Protein AF-A0A183D6I6-F1 (afdb_monomer)

Solvent-accessible surface area (backbone atoms only — not comparable to full-atom values): 8613 Å² total; per-residue (Å²): 133,85,87,75,84,72,69,94,72,82,72,96,58,86,82,79,75,84,88,64,60,84,88,45,71,85,46,66,68,48,79,39,62,32,80,51,94,56,99,53,76,51,49,42,39,40,37,39,42,83,68,22,36,34,38,31,34,41,39,91,81,47,90,48,83,82,57,25,66,43,81,73,47,78,46,68,49,53,73,54,98,90,37,73,58,63,63,78,45,74,48,49,51,100,58,33,38,38,37,34,40,95,55,31,38,38,31,31,29,71,88,76,70,42,74,76,45,75,49,69,65,49,103,81,44,79,63,59,63,50,54,59,57,55,67,73,74,113

Organism: NCBI:txid637853

InterPro domains:
  IPR007810 Pep3/Vps18, beta-propeller domain [PF05131] (5-121)

Sequence (138 aa):
MPAFLQPLFTSKEPFRYHCMDEEQRNLPSAFVIYPKSSSEPPNSFCWVGASGYTLGRIDLTATDAYDIVIEDVHIPHKLVDGRHSYPLDTALTEYNVLFLYSDHIEAVSLLNQKRMFEDIIGTVSYFATKCILSGITD

Secondary structure (DSSP, 8-state):
-------S---SS----SS--GGGTTS--EEEE---SSSSPP-EEEEE-SSEEEEEEE-TT-SSGGGSEEEEEEEEPPEETTEE---SEEEE-SSEEEEE-SSEEEEEETTT--EEEEEE--TT-TTHHHHHHHTT--

pLDDT: mean 71.69, std 20.34, range [28.67, 92.38]

Mean predicted aligned error: 12.07 Å

Nearest PDB structures (foldseek):
  8f5o-assembly1_F  TM=6.720E-01  e=3.838E-02  Leishmania tarentolae
  7xfr-assembly1_C-2  TM=4.872E-01  e=5.297E-02  Homo sapiens
  5oql-assembly1_O  TM=4.209E-01  e=1.251E-01  Thermochaetoides thermophila DSM 1495
  8afw-assembly1_A  TM=4.500E-01  e=2.383E-01  Saccharomyces cerevisiae
  6rxy-assembly1_UU  TM=4.119E-01  e=8.196E-01  Thermochaetoides thermophila

Foldseek 3Di:
DDDDPPDPDDDPDDDDDDDDDPVFPPPDWDKEFAQDPDPDGTFWIWIQGDFFIWIFTADPVDPDPVPRTGTDDGDGFDQDPNDGFAFPDWYDDPFWIWGHTPFKIWIAGPVPRDTPDIDTPDPPPPPPVVVVVVVVVD

Radius of gyration: 16.19 Å; Cα contacts (8 Å, |Δi|>4): 192; chains: 1; bounding box: 45×35×45 Å

Structure (mmCIF, N/CA/C/O backbone):
data_AF-A0A183D6I6-F1
#
_entry.id   AF-A0A183D6I6-F1
#
loop_
_atom_site.group_PDB
_atom_site.id
_atom_site.type_symbol
_atom_site.label_atom_id
_atom_site.label_alt_id
_atom_site.label_comp_id
_atom_site.label_asym_id
_atom_site.label_entity_id
_atom_site.label_seq_id
_atom_site.pdbx_PDB_ins_code
_atom_site.Cartn_x
_atom_site.Cartn_y
_atom_site.Cartn_z
_atom_site.occupancy
_atom_site.B_iso_or_equiv
_atom_site.auth_seq_id
_atom_site.auth_comp_id
_atom_site.auth_asym_id
_atom_site.auth_atom_id
_atom_site.pdbx_PDB_model_num
ATOM 1 N N . MET A 1 1 ? -29.229 0.003 -1.063 1.00 30.77 1 MET A N 1
ATOM 2 C CA . MET A 1 1 ? -28.492 -0.874 -1.998 1.00 30.77 1 MET A CA 1
ATOM 3 C C . MET A 1 1 ? -27.040 -0.873 -1.551 1.00 30.77 1 MET A C 1
ATOM 5 O O . MET A 1 1 ? -26.498 0.223 -1.463 1.00 30.77 1 MET A O 1
ATOM 9 N N . PRO A 1 2 ? -26.444 -2.012 -1.165 1.00 28.67 2 PRO A N 1
ATOM 10 C CA . PRO A 1 2 ? -25.045 -2.043 -0.752 1.00 28.67 2 PRO A CA 1
ATOM 11 C C . PRO A 1 2 ? -24.154 -1.909 -1.990 1.00 28.67 2 PRO A C 1
ATOM 13 O O . PRO A 1 2 ? -24.379 -2.601 -2.983 1.00 28.67 2 PRO A O 1
ATOM 16 N N . ALA A 1 3 ? -23.179 -1.003 -1.943 1.00 30.45 3 ALA A N 1
ATOM 17 C CA . ALA A 1 3 ? -22.145 -0.905 -2.962 1.00 30.45 3 ALA A CA 1
ATOM 18 C C . ALA A 1 3 ? -21.100 -1.985 -2.669 1.00 30.45 3 ALA A C 1
ATOM 20 O O . ALA A 1 3 ? -20.347 -1.885 -1.705 1.00 30.45 3 ALA A O 1
ATOM 21 N N . PHE A 1 4 ? -21.116 -3.049 -3.465 1.00 34.81 4 PHE A N 1
ATOM 22 C CA . PHE A 1 4 ? -20.074 -4.065 -3.458 1.00 34.81 4 PHE A CA 1
ATOM 23 C C . PHE A 1 4 ? -19.000 -3.625 -4.450 1.00 34.81 4 PHE A C 1
ATOM 25 O O . PHE A 1 4 ? -19.279 -3.519 -5.644 1.00 34.81 4 PHE A O 1
ATOM 32 N N . LEU A 1 5 ? -17.788 -3.359 -3.966 1.00 38.75 5 LEU A N 1
ATOM 33 C CA . LEU A 1 5 ? -16.620 -3.255 -4.833 1.00 38.75 5 LEU A CA 1
ATOM 34 C C . LEU A 1 5 ? -16.354 -4.665 -5.369 1.00 38.75 5 LEU A C 1
ATOM 36 O O . LEU A 1 5 ? -15.954 -5.558 -4.622 1.00 38.75 5 LEU A O 1
ATOM 40 N N . GLN A 1 6 ? -16.692 -4.908 -6.638 1.00 38.94 6 GLN A N 1
ATOM 41 C CA . GLN A 1 6 ? -16.360 -6.174 -7.282 1.00 38.94 6 GLN A CA 1
ATOM 42 C C . GLN A 1 6 ? -14.833 -6.284 -7.373 1.00 38.94 6 GLN A C 1
ATOM 44 O O . GLN A 1 6 ? -14.202 -5.369 -7.905 1.00 38.94 6 GLN A O 1
ATOM 49 N N . PRO A 1 7 ? -14.232 -7.394 -6.913 1.00 38.41 7 PRO A N 1
ATOM 50 C CA . PRO A 1 7 ? -12.824 -7.655 -7.158 1.00 38.41 7 PRO A CA 1
ATOM 51 C C . PRO A 1 7 ? -12.579 -7.661 -8.670 1.00 38.41 7 PRO A C 1
ATOM 53 O O . PRO A 1 7 ? -13.216 -8.428 -9.397 1.00 38.41 7 PRO A O 1
ATOM 56 N N . LEU A 1 8 ? -11.652 -6.821 -9.140 1.00 46.22 8 LEU A N 1
ATOM 57 C CA . LEU A 1 8 ? -11.302 -6.687 -10.564 1.00 46.22 8 LEU A CA 1
ATOM 58 C C . LEU A 1 8 ? -10.796 -8.004 -11.187 1.00 46.22 8 LEU A C 1
ATOM 60 O O . LEU A 1 8 ? -10.811 -8.155 -12.406 1.00 4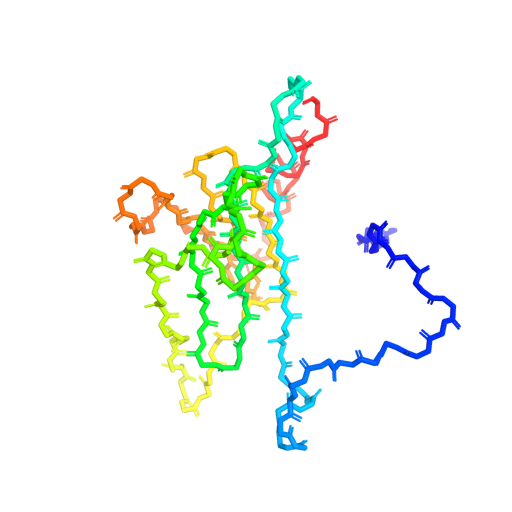6.22 8 L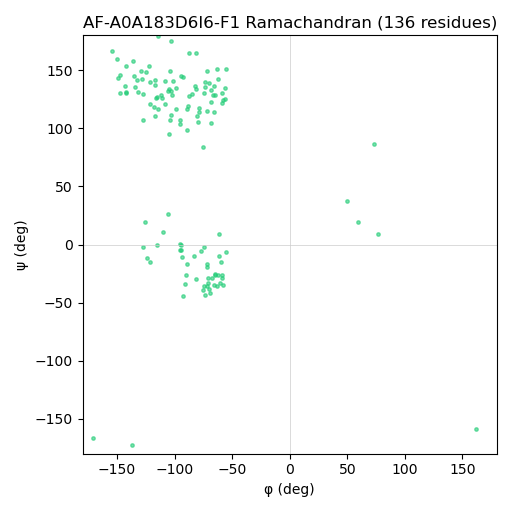EU A O 1
ATOM 64 N N . PHE A 1 9 ? -10.438 -8.995 -10.363 1.00 41.00 9 PHE A N 1
ATOM 65 C CA . PHE A 1 9 ? -10.114 -10.353 -10.789 1.00 41.00 9 PHE A CA 1
ATOM 66 C C . PHE A 1 9 ? -10.940 -11.369 -9.991 1.00 41.00 9 PHE A C 1
ATOM 68 O O . PHE A 1 9 ? -10.702 -11.607 -8.809 1.00 41.00 9 PHE A O 1
ATOM 75 N N . THR A 1 10 ? -11.929 -11.988 -10.641 1.00 37.41 10 THR A N 1
ATOM 76 C CA . THR A 1 10 ? -12.692 -13.108 -10.069 1.00 37.41 10 THR A CA 1
ATOM 77 C C . THR A 1 10 ? -12.081 -14.424 -10.554 1.00 37.41 10 THR A C 1
ATOM 79 O O . THR A 1 10 ? -12.286 -14.817 -11.702 1.00 37.41 10 THR A O 1
ATOM 82 N N . SER A 1 11 ? -11.330 -15.112 -9.690 1.00 39.75 11 SER A N 1
ATOM 83 C CA . SER A 1 11 ? -10.900 -16.494 -9.944 1.00 39.75 11 SER A CA 1
ATOM 84 C C . SER A 1 11 ? -12.027 -17.463 -9.588 1.00 39.75 11 SER A C 1
ATOM 86 O O . SER A 1 11 ? -12.638 -17.348 -8.527 1.00 39.75 11 SER A O 1
ATOM 88 N N . LYS A 1 12 ? -12.298 -18.435 -10.467 1.00 45.66 12 LYS A N 1
ATOM 89 C CA . LYS A 1 12 ? -13.201 -19.567 -10.183 1.00 45.66 12 LYS A CA 1
ATOM 90 C C . LYS A 1 12 ? -12.507 -20.700 -9.419 1.00 45.66 12 LYS A C 1
ATOM 92 O O . LYS A 1 12 ? -13.179 -21.619 -8.961 1.00 45.66 12 LYS A O 1
ATOM 97 N N . GLU A 1 13 ? -11.185 -2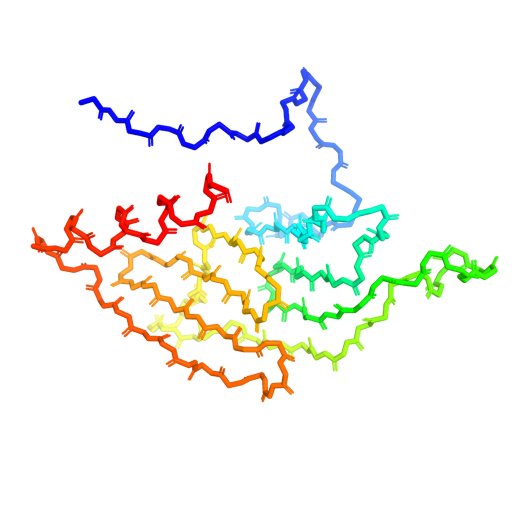0.637 -9.291 1.00 41.47 13 GLU A N 1
ATOM 98 C CA . GLU A 1 13 ? -10.370 -21.597 -8.550 1.00 41.47 13 GLU A CA 1
ATOM 99 C C . GLU A 1 13 ? -9.925 -21.003 -7.206 1.00 41.47 13 GLU A C 1
ATOM 101 O O . GLU A 1 13 ? -9.733 -19.782 -7.119 1.00 41.47 13 GLU A O 1
ATOM 106 N N . PRO A 1 14 ? -9.740 -21.831 -6.158 1.00 41.56 14 PRO A N 1
ATOM 107 C CA . PRO A 1 14 ? -9.190 -21.365 -4.892 1.00 41.56 14 PRO A CA 1
ATOM 108 C C . PRO A 1 14 ? -7.827 -20.717 -5.140 1.00 41.56 14 PRO A C 1
ATOM 110 O O . PRO A 1 14 ? -6.940 -21.337 -5.729 1.00 41.56 14 PRO A O 1
ATOM 113 N N . PHE A 1 15 ? -7.661 -19.472 -4.700 1.00 41.81 15 PHE A N 1
ATOM 114 C CA . PHE A 1 15 ? -6.400 -18.757 -4.850 1.00 41.81 15 PHE A CA 1
ATOM 115 C C . PHE A 1 15 ? -5.276 -19.538 -4.157 1.00 41.81 15 PHE A C 1
ATOM 117 O O . PHE A 1 15 ? -5.341 -19.832 -2.961 1.0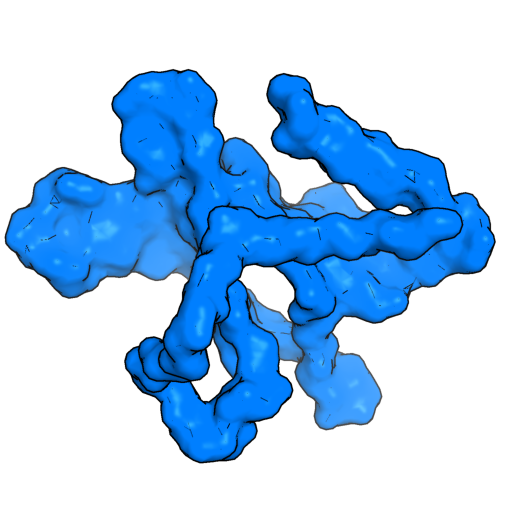0 41.81 15 PHE A O 1
ATOM 124 N N . ARG A 1 16 ? -4.238 -19.897 -4.917 1.00 32.25 16 ARG A N 1
ATOM 125 C CA . ARG A 1 16 ? -3.022 -20.501 -4.374 1.00 32.25 16 ARG A CA 1
ATOM 126 C C . ARG A 1 16 ? -2.062 -19.375 -4.013 1.00 32.25 16 ARG A C 1
ATOM 128 O O . ARG A 1 16 ? -1.382 -18.831 -4.875 1.00 32.25 16 ARG A O 1
ATOM 135 N N . TYR A 1 17 ? -2.042 -19.011 -2.738 1.00 42.88 17 TYR A N 1
ATOM 136 C CA . TYR A 1 17 ? -1.130 -17.999 -2.216 1.00 42.88 17 TYR A CA 1
ATOM 137 C C . TYR A 1 17 ? 0.294 -18.569 -2.190 1.00 42.88 17 TYR A C 1
ATOM 139 O O . TYR A 1 17 ? 0.571 -19.546 -1.489 1.00 42.88 17 TYR A O 1
ATOM 147 N N . HIS A 1 18 ? 1.195 -17.999 -2.989 1.00 35.84 18 HIS A N 1
ATOM 148 C CA . HIS A 1 18 ? 2.622 -18.281 -2.886 1.00 35.84 18 HIS A CA 1
ATOM 149 C C . HIS A 1 18 ? 3.170 -17.472 -1.708 1.00 35.84 18 HIS A C 1
ATOM 151 O O . HIS A 1 18 ? 3.179 -16.251 -1.769 1.00 35.84 18 HIS A O 1
ATOM 157 N N . CYS A 1 19 ? 3.620 -18.168 -0.660 1.00 43.31 19 CYS A N 1
ATOM 158 C CA . CYS A 1 19 ? 4.172 -17.605 0.578 1.00 43.31 19 CYS A CA 1
ATOM 159 C C . CYS A 1 19 ? 3.140 -16.955 1.517 1.00 43.31 19 CYS A C 1
ATOM 161 O O . CYS A 1 19 ? 2.940 -15.748 1.512 1.00 43.31 19 CYS A O 1
ATOM 163 N N . MET A 1 20 ? 2.541 -17.772 2.380 1.00 43.03 20 MET A N 1
ATOM 164 C CA . MET A 1 20 ? 2.085 -17.350 3.706 1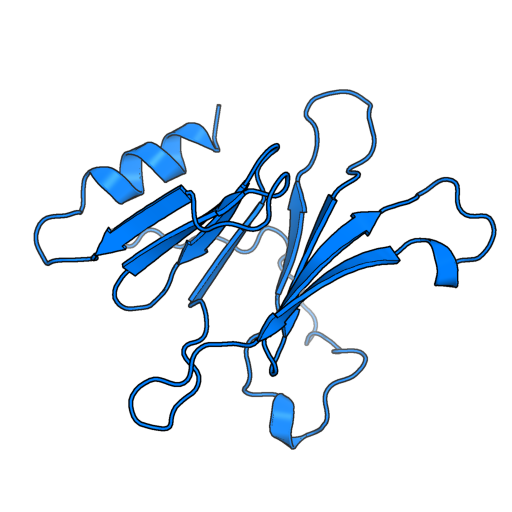.00 43.03 20 MET A CA 1
ATOM 165 C C . MET A 1 20 ? 2.357 -18.528 4.645 1.00 43.03 20 MET A C 1
ATOM 167 O O . MET A 1 20 ? 2.000 -19.665 4.316 1.00 43.03 20 MET A O 1
ATOM 171 N N . ASP A 1 21 ? 2.991 -18.267 5.786 1.00 53.22 21 ASP A N 1
ATOM 172 C CA . ASP A 1 21 ? 2.997 -19.209 6.908 1.00 53.22 21 ASP A CA 1
ATOM 173 C C . ASP A 1 21 ? 1.536 -19.543 7.281 1.00 53.22 21 ASP A C 1
ATOM 175 O O . ASP A 1 21 ? 0.642 -18.718 7.055 1.00 53.22 21 ASP A O 1
ATOM 179 N N . GLU A 1 22 ? 1.231 -20.731 7.815 1.00 57.31 22 GLU A N 1
ATOM 180 C CA . GLU A 1 22 ? -0.175 -21.091 8.102 1.00 57.31 22 GLU A CA 1
ATOM 181 C C . GLU A 1 22 ? -0.838 -20.104 9.078 1.00 57.31 22 GLU A C 1
ATOM 183 O O . GLU A 1 22 ? -2.036 -19.831 8.974 1.00 57.31 22 GLU A O 1
ATOM 188 N N . GLU A 1 23 ? -0.035 -19.491 9.948 1.00 60.22 23 GLU A N 1
ATOM 189 C CA . GLU A 1 23 ? -0.437 -18.446 10.893 1.00 60.22 23 GLU A CA 1
ATOM 190 C C . GLU A 1 23 ? -0.891 -17.145 10.206 1.00 60.22 23 GLU A C 1
ATOM 192 O O . GLU A 1 23 ? -1.710 -16.401 10.747 1.00 60.22 23 GLU A O 1
ATOM 197 N N . GLN A 1 24 ? -0.405 -16.877 8.990 1.00 58.22 24 GLN A N 1
ATOM 198 C CA . GLN A 1 24 ? -0.662 -15.641 8.248 1.00 58.22 24 GLN A CA 1
ATOM 199 C C . GLN A 1 24 ? -1.834 -15.755 7.265 1.00 58.22 24 GLN A C 1
ATOM 201 O O . GLN A 1 24 ? -2.247 -14.748 6.697 1.00 58.22 24 GLN A O 1
ATOM 206 N N . ARG A 1 25 ? -2.439 -16.943 7.096 1.00 60.78 25 ARG A N 1
ATOM 207 C CA . ARG A 1 25 ? -3.563 -17.157 6.156 1.00 60.78 25 ARG A CA 1
ATOM 208 C C . ARG A 1 25 ? -4.794 -16.293 6.424 1.00 60.78 25 ARG A C 1
ATOM 210 O O . ARG A 1 25 ? -5.570 -16.049 5.507 1.00 60.78 25 ARG A O 1
ATOM 217 N N . ASN A 1 26 ? -4.987 -15.870 7.671 1.00 65.62 26 ASN A N 1
ATOM 218 C CA . ASN A 1 26 ? -6.113 -15.022 8.067 1.00 65.62 26 ASN A CA 1
ATOM 219 C C . ASN A 1 26 ? -5.761 -13.527 8.057 1.00 65.62 26 ASN A C 1
ATOM 221 O O . ASN A 1 26 ? -6.602 -12.706 8.420 1.00 65.62 26 ASN A O 1
ATOM 225 N N . LEU A 1 27 ? -4.521 -13.175 7.707 1.00 68.56 27 LEU A N 1
ATOM 226 C CA . LEU A 1 27 ? -4.055 -11.796 7.674 1.00 68.56 27 LEU A CA 1
ATOM 227 C C . LEU A 1 27 ? -4.250 -11.210 6.270 1.00 68.56 27 LEU A C 1
ATOM 229 O O . LEU A 1 27 ? -4.114 -11.926 5.275 1.00 68.56 27 LEU A O 1
ATOM 233 N N . PRO A 1 28 ? -4.593 -9.918 6.168 1.00 69.06 28 PRO A N 1
ATOM 234 C CA . PRO A 1 28 ? -4.847 -9.300 4.879 1.00 69.06 28 PRO A CA 1
ATOM 235 C C . PRO A 1 28 ? -3.556 -9.205 4.065 1.00 69.06 28 PRO A C 1
ATOM 237 O O . PRO A 1 28 ? -2.523 -8.742 4.554 1.00 69.06 28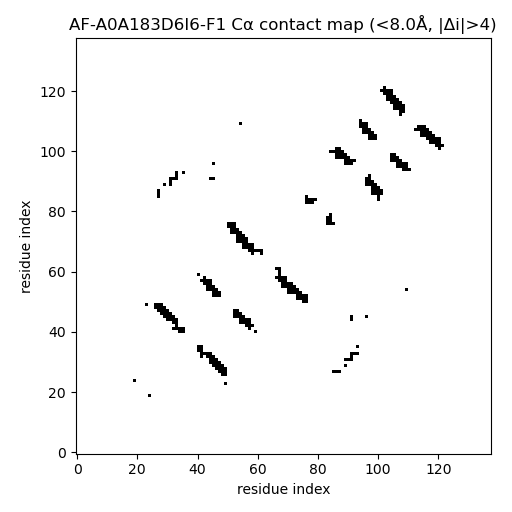 PRO A O 1
ATOM 240 N N . SER A 1 29 ? -3.640 -9.614 2.799 1.00 79.94 29 SER A N 1
ATOM 241 C CA . SER A 1 29 ? -2.630 -9.299 1.799 1.00 79.94 29 SER A CA 1
ATOM 242 C C . SER A 1 29 ? -3.283 -8.786 0.526 1.00 79.94 29 SER A C 1
ATOM 244 O O . SER A 1 29 ? -4.232 -9.382 0.017 1.00 79.94 29 SER A O 1
ATOM 246 N N . ALA A 1 30 ? -2.769 -7.667 0.026 1.00 83.69 30 ALA A N 1
ATOM 247 C CA . ALA A 1 30 ? -3.238 -7.032 -1.193 1.00 83.69 30 ALA A CA 1
ATOM 248 C C . ALA A 1 30 ? -2.042 -6.467 -1.956 1.00 83.69 30 ALA A C 1
ATOM 250 O O . ALA A 1 30 ? -1.207 -5.776 -1.376 1.00 83.69 30 ALA A O 1
ATOM 251 N N . PHE A 1 31 ? -1.965 -6.752 -3.252 1.00 86.38 31 PHE A N 1
ATOM 252 C CA . PHE A 1 31 ? -0.984 -6.158 -4.153 1.00 86.38 31 PHE A CA 1
ATOM 253 C C . PHE A 1 31 ? -1.734 -5.293 -5.158 1.00 86.38 31 PHE A C 1
ATOM 255 O O . PHE A 1 31 ? -2.562 -5.800 -5.917 1.00 86.38 31 PHE A O 1
ATOM 262 N N . VAL A 1 32 ? -1.470 -3.990 -5.141 1.00 86.50 32 VAL A N 1
ATOM 263 C CA . VAL A 1 32 ? -2.133 -3.019 -6.009 1.00 86.50 32 VAL A CA 1
ATOM 264 C C . VAL A 1 32 ? -1.112 -2.289 -6.865 1.00 86.50 32 VAL A C 1
ATOM 266 O O . VAL A 1 32 ? -0.029 -1.921 -6.410 1.00 86.50 32 VAL A O 1
ATOM 269 N N . ILE A 1 33 ? -1.484 -2.068 -8.120 1.00 87.56 33 ILE A N 1
ATOM 270 C CA . ILE A 1 33 ? -0.724 -1.293 -9.098 1.00 87.56 33 ILE A CA 1
ATOM 271 C C . ILE A 1 33 ? -1.631 -0.202 -9.644 1.00 87.56 33 ILE A C 1
ATOM 273 O O . ILE A 1 33 ? -2.842 -0.395 -9.750 1.00 87.56 33 ILE A O 1
ATOM 277 N N . TYR A 1 34 ? -1.045 0.934 -9.999 1.00 81.31 34 TYR A N 1
ATOM 278 C CA . TYR A 1 34 ? -1.764 2.009 -10.664 1.00 81.31 34 TYR A CA 1
ATOM 279 C C . TYR A 1 34 ? -1.555 1.860 -12.173 1.00 81.31 34 TYR A C 1
ATOM 281 O O . TYR A 1 34 ? -0.438 2.089 -12.652 1.00 81.31 34 TYR A O 1
ATOM 289 N N . PRO A 1 35 ? -2.578 1.428 -12.933 1.00 74.81 35 PRO A N 1
ATOM 290 C CA . PRO A 1 35 ? -2.482 1.403 -14.381 1.00 74.81 35 PRO A CA 1
ATOM 291 C C . PRO A 1 35 ? -2.445 2.845 -14.888 1.00 74.81 35 PRO A C 1
ATOM 293 O O . PRO A 1 35 ? -3.350 3.634 -14.620 1.00 74.81 35 PRO A O 1
ATOM 296 N N . LYS A 1 36 ? -1.398 3.201 -15.632 1.00 70.56 36 LYS A N 1
ATOM 297 C CA . LYS A 1 36 ? -1.361 4.487 -16.327 1.00 70.56 36 LYS A CA 1
ATOM 298 C C . LYS A 1 36 ? -2.315 4.437 -17.524 1.00 70.56 36 LYS A C 1
ATOM 300 O O . LYS A 1 36 ? -2.403 3.425 -18.212 1.00 70.56 36 LYS A O 1
ATOM 305 N N . SER A 1 37 ? -3.035 5.532 -17.768 1.00 66.31 37 SER A N 1
ATOM 306 C CA . SER A 1 37 ? -3.936 5.684 -18.923 1.00 66.31 37 SER A CA 1
ATOM 307 C C . SER A 1 37 ? -3.184 5.856 -20.250 1.00 66.31 37 SER A C 1
ATOM 309 O O . SER A 1 37 ? -3.755 5.669 -21.324 1.00 66.31 37 SER A O 1
ATOM 311 N N . SER A 1 38 ? -1.895 6.197 -20.189 1.00 62.69 38 SER A N 1
ATOM 312 C CA . SER A 1 38 ? -0.986 6.222 -21.332 1.00 62.69 38 SER A CA 1
ATOM 313 C C . SER A 1 38 ? -0.451 4.819 -21.645 1.00 62.69 38 SER A C 1
ATOM 315 O O . SER A 1 38 ? -0.500 3.917 -20.819 1.00 62.69 38 SER A O 1
ATOM 317 N N . SER A 1 39 ? 0.134 4.633 -22.833 1.00 64.81 39 SER A N 1
ATOM 318 C CA . SER A 1 39 ? 0.843 3.399 -23.230 1.00 64.81 39 SER A CA 1
ATOM 319 C C . SER A 1 39 ? 2.071 3.067 -22.350 1.00 64.81 39 SER A C 1
ATOM 321 O O . SER A 1 39 ? 2.873 2.204 -22.713 1.00 64.81 39 SER A O 1
ATOM 323 N N . GLU A 1 40 ? 2.270 3.771 -21.236 1.00 71.56 40 GLU A N 1
ATOM 324 C CA . GLU A 1 40 ? 3.358 3.526 -20.304 1.00 71.56 40 GLU A CA 1
ATOM 325 C C . GLU A 1 40 ? 3.003 2.379 -19.356 1.00 71.56 40 GLU A C 1
ATOM 327 O O . GLU A 1 40 ? 1.897 2.340 -18.809 1.00 71.56 40 GLU A O 1
ATOM 332 N N . PRO A 1 41 ? 3.940 1.456 -19.106 1.00 69.25 41 PRO A N 1
ATOM 333 C CA . PRO A 1 41 ? 3.717 0.413 -18.126 1.00 69.25 41 PRO A CA 1
ATOM 334 C C . PRO A 1 41 ? 3.545 0.999 -16.713 1.00 69.25 41 PRO A C 1
ATOM 336 O O . PRO A 1 41 ? 4.130 2.044 -16.393 1.00 69.25 41 PRO A O 1
ATOM 339 N N . PRO A 1 42 ? 2.773 0.321 -15.844 1.00 74.06 42 PRO A N 1
ATOM 340 C CA . PRO A 1 42 ? 2.696 0.680 -14.437 1.00 74.06 42 PRO A CA 1
ATOM 341 C C . PRO A 1 42 ? 4.096 0.593 -13.832 1.00 74.06 42 PRO A C 1
ATOM 343 O O . PRO A 1 42 ? 4.800 -0.399 -14.002 1.00 74.06 42 PRO A O 1
ATOM 346 N N . ASN A 1 43 ? 4.497 1.647 -13.134 1.00 86.62 43 ASN A N 1
ATOM 347 C CA . ASN A 1 43 ? 5.839 1.777 -12.577 1.00 86.62 43 ASN A CA 1
ATOM 348 C C . ASN A 1 43 ? 5.843 1.802 -11.049 1.00 86.62 43 ASN A C 1
ATOM 350 O O . ASN A 1 43 ? 6.916 1.907 -10.468 1.00 86.62 43 ASN A O 1
ATOM 354 N N . SER A 1 44 ? 4.682 1.715 -10.402 1.00 89.69 44 SER A N 1
ATOM 355 C CA . SER A 1 44 ? 4.541 1.789 -8.949 1.00 89.69 44 SER A CA 1
ATOM 356 C C . SER A 1 44 ? 3.602 0.708 -8.438 1.00 89.69 44 SER A C 1
ATOM 358 O O . SER A 1 44 ? 2.609 0.372 -9.090 1.00 89.69 44 SER A O 1
ATOM 360 N N . PHE A 1 45 ? 3.912 0.193 -7.253 1.00 91.12 45 PHE A N 1
ATOM 361 C CA . PHE A 1 45 ? 3.082 -0.777 -6.555 1.00 91.12 45 PHE A CA 1
ATOM 362 C C . PHE A 1 45 ? 2.953 -0.434 -5.072 1.00 91.12 45 PHE A C 1
ATOM 364 O O . PHE A 1 45 ? 3.799 0.245 -4.4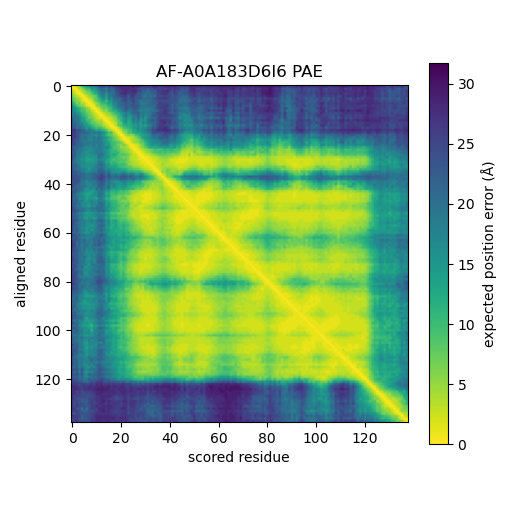84 1.00 91.12 45 PHE A O 1
ATOM 371 N N . CYS A 1 46 ? 1.895 -0.960 -4.464 1.00 92.00 46 CYS A N 1
ATOM 372 C CA . CYS A 1 46 ? 1.783 -1.096 -3.023 1.00 92.00 46 CYS A CA 1
ATOM 373 C C . CYS A 1 46 ? 1.436 -2.544 -2.687 1.00 92.00 46 CYS A C 1
ATOM 375 O O . CYS A 1 46 ? 0.506 -3.119 -3.255 1.00 92.00 46 CYS A O 1
ATOM 377 N N . TRP A 1 47 ? 2.191 -3.127 -1.762 1.00 91.75 47 TRP A N 1
ATOM 378 C CA . TRP A 1 47 ? 1.947 -4.462 -1.246 1.00 91.75 47 TRP A CA 1
ATOM 379 C C . TRP A 1 47 ? 1.642 -4.398 0.244 1.00 91.75 47 TRP A C 1
ATOM 381 O O . TRP A 1 47 ? 2.521 -4.128 1.053 1.00 91.75 47 TRP A O 1
ATOM 391 N N . VAL A 1 48 ? 0.397 -4.671 0.613 1.00 88.56 48 VAL A N 1
ATOM 392 C CA . VAL A 1 48 ? -0.026 -4.869 1.998 1.00 88.56 48 VAL A CA 1
ATOM 393 C C . VAL A 1 48 ? 0.222 -6.322 2.397 1.00 88.56 48 VAL A C 1
ATOM 395 O O . VAL A 1 48 ? -0.189 -7.250 1.696 1.00 88.56 48 VAL A O 1
ATOM 398 N N . GLY A 1 49 ? 0.878 -6.519 3.535 1.00 85.81 49 GLY A N 1
ATOM 399 C CA . GLY A 1 49 ? 1.109 -7.819 4.152 1.00 85.81 49 GLY A CA 1
ATOM 400 C C . GLY A 1 49 ? 0.881 -7.787 5.661 1.00 85.81 49 GLY A C 1
ATOM 401 O O . GLY A 1 49 ? 0.436 -6.794 6.230 1.00 85.81 49 GLY A O 1
ATOM 402 N N . ALA A 1 50 ? 1.214 -8.890 6.329 1.00 83.56 50 ALA A N 1
ATOM 403 C CA . ALA A 1 50 ? 0.976 -9.077 7.760 1.00 83.56 50 ALA A CA 1
ATOM 404 C C . ALA A 1 50 ? 1.735 -8.089 8.666 1.00 83.56 50 ALA A C 1
ATOM 406 O O . ALA A 1 50 ? 1.221 -7.695 9.709 1.00 83.56 50 ALA A O 1
ATOM 407 N N . SER A 1 51 ? 2.957 -7.699 8.297 1.00 83.00 51 SER A N 1
ATOM 408 C CA . SER A 1 51 ? 3.800 -6.814 9.114 1.00 83.00 51 SER A CA 1
ATOM 409 C C . SER A 1 51 ? 3.583 -5.331 8.831 1.00 83.00 51 SER A C 1
ATOM 411 O O . SER A 1 51 ? 3.982 -4.495 9.637 1.00 83.00 51 SER A O 1
ATOM 413 N N . GLY A 1 52 ? 2.968 -4.994 7.699 1.00 88.88 52 GLY A N 1
ATOM 414 C CA . GLY A 1 52 ? 2.908 -3.630 7.201 1.00 88.88 52 GLY A CA 1
ATOM 415 C C . GLY A 1 52 ? 2.563 -3.579 5.725 1.00 88.88 52 GLY A C 1
ATOM 416 O O . GLY A 1 52 ? 2.045 -4.541 5.160 1.00 88.88 52 GLY A O 1
ATOM 417 N N . TYR A 1 53 ? 2.899 -2.468 5.087 1.00 91.00 53 TYR A N 1
ATOM 418 C CA . TYR A 1 53 ? 2.811 -2.327 3.644 1.00 91.00 53 TYR A CA 1
ATOM 419 C C . TYR A 1 53 ? 4.127 -1.820 3.056 1.00 91.00 53 TYR A C 1
ATOM 421 O O . TYR A 1 53 ? 4.820 -0.990 3.644 1.00 91.00 53 TYR A O 1
ATOM 429 N N . THR A 1 54 ? 4.468 -2.333 1.882 1.00 92.38 54 THR A N 1
ATOM 430 C CA . THR A 1 54 ? 5.643 -1.946 1.107 1.00 92.38 54 THR A CA 1
ATOM 431 C C . THR A 1 54 ? 5.206 -1.102 -0.080 1.00 92.38 54 THR A C 1
ATOM 433 O O . THR A 1 54 ? 4.267 -1.459 -0.793 1.00 92.38 54 THR A O 1
ATOM 436 N N . LEU A 1 55 ? 5.880 0.024 -0.288 1.00 92.19 55 LEU A N 1
ATOM 437 C CA . LEU A 1 55 ? 5.747 0.863 -1.472 1.00 92.19 55 LEU A CA 1
ATOM 438 C C . LEU A 1 55 ? 7.005 0.714 -2.313 1.00 92.19 55 LEU A C 1
ATOM 440 O O . LEU A 1 55 ? 8.116 0.653 -1.779 1.00 92.19 55 LEU A O 1
ATOM 444 N N . GLY A 1 56 ? 6.833 0.679 -3.624 1.00 91.12 56 GLY A N 1
ATOM 445 C CA . GLY A 1 56 ? 7.964 0.521 -4.514 1.00 91.12 56 GLY A CA 1
ATOM 446 C C . GLY A 1 56 ? 7.615 0.728 -5.970 1.00 91.12 56 GLY A C 1
ATOM 447 O O . GLY A 1 56 ? 6.540 1.231 -6.325 1.00 91.12 56 GLY A O 1
ATOM 448 N N . ARG A 1 57 ? 8.553 0.319 -6.817 1.00 90.62 57 ARG A N 1
ATOM 449 C CA . ARG A 1 57 ? 8.482 0.461 -8.263 1.00 90.62 57 ARG A CA 1
ATOM 450 C C . ARG A 1 57 ? 8.601 -0.874 -8.972 1.00 90.62 57 ARG A C 1
ATOM 452 O O . ARG A 1 57 ? 9.185 -1.822 -8.457 1.00 90.62 57 ARG A O 1
ATOM 459 N N . ILE A 1 58 ? 8.023 -0.921 -10.164 1.00 88.44 58 ILE A N 1
ATOM 460 C CA . ILE A 1 58 ? 8.117 -2.071 -11.057 1.00 88.44 58 ILE A CA 1
ATOM 461 C C . ILE A 1 58 ? 9.023 -1.680 -12.220 1.00 88.44 58 ILE A C 1
ATOM 463 O O . ILE A 1 58 ? 8.721 -0.720 -12.934 1.00 88.44 58 ILE A O 1
ATOM 467 N N . ASP A 1 59 ? 10.113 -2.417 -12.413 1.00 87.38 59 ASP A N 1
ATOM 468 C CA . ASP A 1 59 ? 10.992 -2.282 -13.570 1.00 87.38 59 ASP A CA 1
ATOM 469 C C . ASP A 1 59 ? 10.770 -3.447 -14.540 1.00 87.38 59 ASP A C 1
ATOM 471 O O . ASP A 1 59 ? 11.351 -4.523 -14.421 1.00 87.38 59 ASP A O 1
ATOM 475 N N . LEU A 1 60 ? 9.918 -3.225 -15.542 1.00 84.31 60 LEU A N 1
ATOM 476 C CA . LEU A 1 60 ? 9.663 -4.219 -16.589 1.00 84.31 60 LEU A CA 1
ATOM 477 C C . LEU A 1 60 ? 10.810 -4.351 -17.604 1.00 84.31 60 LEU A C 1
ATOM 479 O O . LEU A 1 60 ? 10.712 -5.161 -18.524 1.00 84.31 60 LEU A O 1
ATOM 483 N N . THR A 1 61 ? 11.868 -3.547 -17.480 1.00 87.69 61 THR A N 1
ATOM 484 C CA . THR A 1 61 ? 13.068 -3.638 -18.323 1.00 87.69 61 THR A CA 1
ATOM 485 C C . THR A 1 61 ? 14.169 -4.492 -17.692 1.00 87.69 61 THR A C 1
ATOM 487 O O . THR A 1 61 ? 15.178 -4.768 -18.348 1.00 87.69 61 THR A O 1
ATOM 490 N N . ALA A 1 62 ? 13.965 -4.952 -16.452 1.00 85.38 62 ALA A N 1
ATOM 491 C CA . ALA A 1 62 ? 14.878 -5.840 -15.753 1.00 85.38 62 ALA A CA 1
ATOM 492 C C . ALA A 1 62 ? 15.146 -7.123 -16.560 1.00 85.38 62 ALA A C 1
ATOM 494 O O . ALA A 1 62 ? 14.239 -7.752 -17.108 1.00 85.38 62 ALA A O 1
ATOM 495 N N . THR A 1 63 ? 16.422 -7.507 -16.646 1.00 85.44 63 THR A N 1
ATOM 496 C CA . THR A 1 63 ? 16.842 -8.736 -17.345 1.00 85.44 63 THR A CA 1
ATOM 497 C C . THR A 1 63 ? 16.654 -9.975 -16.468 1.00 85.44 63 THR A C 1
ATOM 499 O O . THR A 1 63 ? 16.400 -11.060 -16.989 1.00 85.44 63 THR A O 1
ATOM 502 N N . ASP A 1 64 ? 16.761 -9.808 -15.147 1.00 79.94 64 ASP A N 1
ATOM 503 C CA . ASP A 1 64 ? 16.462 -10.839 -14.159 1.00 79.94 64 ASP A CA 1
ATOM 504 C C . ASP A 1 64 ? 15.048 -10.628 -13.596 1.00 79.94 64 ASP A C 1
ATOM 506 O O . ASP A 1 64 ? 14.658 -9.513 -13.246 1.00 79.94 64 ASP A O 1
ATOM 510 N N . ALA A 1 65 ? 14.277 -11.710 -13.489 1.00 73.94 65 ALA A N 1
ATOM 511 C CA . ALA A 1 65 ? 12.936 -11.684 -12.917 1.00 73.94 65 ALA A CA 1
ATOM 512 C C . ALA A 1 65 ? 12.932 -11.253 -11.440 1.00 73.94 65 ALA A C 1
ATOM 514 O O . ALA A 1 65 ? 11.931 -10.711 -10.969 1.00 73.94 65 ALA A O 1
ATOM 515 N N . TYR A 1 66 ? 14.035 -11.473 -10.718 1.00 74.00 66 TYR A N 1
ATOM 516 C CA . TYR A 1 66 ? 14.179 -11.049 -9.324 1.00 74.00 66 TYR A CA 1
ATOM 517 C C . TYR A 1 66 ? 14.345 -9.531 -9.163 1.00 74.00 66 TYR A C 1
ATOM 519 O O . TYR A 1 66 ? 14.041 -9.012 -8.092 1.00 74.00 66 TYR A O 1
ATOM 527 N N . ASP A 1 67 ? 14.738 -8.819 -10.222 1.00 80.31 67 ASP A N 1
ATOM 528 C CA . ASP A 1 67 ? 14.984 -7.371 -10.192 1.00 80.31 67 ASP A CA 1
ATOM 529 C C . ASP A 1 67 ? 13.765 -6.545 -10.650 1.00 80.31 67 ASP A C 1
ATOM 531 O O . ASP A 1 67 ? 13.806 -5.316 -10.666 1.00 80.31 67 ASP A O 1
ATOM 535 N N . ILE A 1 68 ? 12.654 -7.205 -11.009 1.00 84.56 68 ILE A N 1
ATOM 536 C CA . ILE A 1 68 ? 11.428 -6.539 -11.481 1.00 84.56 68 ILE A CA 1
ATOM 537 C C . ILE A 1 68 ? 10.777 -5.703 -10.370 1.00 84.56 68 ILE A C 1
ATOM 539 O O . ILE A 1 68 ? 10.181 -4.662 -10.649 1.00 84.56 68 ILE A O 1
ATOM 543 N N . VAL A 1 69 ? 10.846 -6.162 -9.118 1.00 87.38 69 VAL A N 1
ATOM 544 C CA . VAL A 1 69 ? 10.204 -5.510 -7.969 1.00 87.38 69 VAL A CA 1
ATOM 545 C C . VAL A 1 69 ? 11.261 -4.769 -7.166 1.00 87.38 69 VAL A C 1
ATOM 547 O O . VAL A 1 69 ? 12.102 -5.378 -6.512 1.00 87.38 69 VAL A O 1
ATOM 550 N N . ILE A 1 70 ? 11.192 -3.443 -7.193 1.00 88.44 70 ILE A N 1
ATOM 551 C CA . ILE A 1 70 ? 12.102 -2.571 -6.457 1.00 88.44 70 ILE A CA 1
ATOM 552 C C . ILE A 1 70 ? 11.357 -2.037 -5.238 1.00 88.44 70 ILE A C 1
ATOM 554 O O . ILE A 1 70 ? 10.470 -1.192 -5.363 1.00 88.44 70 ILE A O 1
ATOM 558 N N . GLU A 1 71 ? 11.705 -2.534 -4.056 1.00 89.88 71 GLU A N 1
ATOM 559 C CA . GLU A 1 71 ? 11.139 -2.068 -2.789 1.00 89.88 71 GLU A CA 1
ATOM 560 C C . GLU A 1 71 ? 11.799 -0.746 -2.370 1.00 89.88 71 GLU A C 1
ATOM 562 O O . GLU A 1 71 ? 13.003 -0.700 -2.125 1.00 89.88 71 GLU A O 1
ATOM 567 N N . ASP A 1 72 ? 11.019 0.336 -2.283 1.00 88.94 72 ASP A N 1
ATOM 568 C CA . ASP A 1 72 ? 11.540 1.649 -1.882 1.00 88.94 72 ASP A CA 1
ATOM 569 C C . ASP A 1 72 ? 11.391 1.863 -0.361 1.00 88.94 72 ASP A C 1
ATOM 571 O O . ASP A 1 72 ? 12.318 2.338 0.297 1.00 88.94 72 ASP A O 1
ATOM 575 N N . VAL A 1 73 ? 10.236 1.514 0.226 1.00 91.25 73 VAL A N 1
ATOM 576 C CA . VAL A 1 73 ? 10.008 1.629 1.677 1.00 91.25 73 VAL A CA 1
ATOM 577 C C . VAL A 1 73 ? 9.038 0.571 2.201 1.00 91.25 73 VAL A C 1
ATOM 579 O O . VAL A 1 73 ? 8.034 0.268 1.562 1.00 91.25 73 VAL A O 1
ATOM 582 N N . HIS A 1 74 ? 9.300 0.067 3.409 1.00 91.62 74 HIS A N 1
ATOM 583 C CA . HIS A 1 74 ? 8.367 -0.753 4.181 1.00 91.62 74 HIS A CA 1
ATOM 584 C C . HIS A 1 74 ? 7.884 0.012 5.418 1.00 91.62 74 HIS A C 1
ATOM 586 O O . HIS A 1 74 ? 8.697 0.522 6.193 1.00 91.62 74 HIS A O 1
ATOM 592 N N . ILE A 1 75 ? 6.568 0.087 5.611 1.00 90.69 75 ILE A N 1
ATOM 593 C CA . ILE A 1 75 ? 5.934 0.791 6.728 1.00 90.69 75 ILE A CA 1
ATOM 594 C C . ILE A 1 75 ? 5.149 -0.225 7.563 1.00 90.69 75 ILE A C 1
ATOM 596 O O . ILE A 1 75 ? 4.218 -0.837 7.036 1.00 90.69 75 ILE A O 1
ATOM 600 N N . PRO A 1 76 ? 5.491 -0.418 8.850 1.00 89.69 76 PRO A N 1
ATOM 601 C CA . PRO A 1 76 ? 4.807 -1.386 9.694 1.00 89.69 76 PRO A CA 1
ATOM 602 C C . PRO A 1 76 ? 3.391 -0.930 10.064 1.00 89.69 76 PRO A C 1
ATOM 604 O O . PRO A 1 76 ? 3.135 0.266 10.237 1.00 89.69 76 PRO A O 1
ATOM 607 N N . HIS A 1 77 ? 2.479 -1.890 10.249 1.00 88.56 77 HIS A N 1
ATOM 608 C CA . HIS A 1 77 ? 1.127 -1.597 10.736 1.00 88.56 77 HIS A CA 1
ATOM 609 C C . HIS A 1 77 ? 1.171 -0.995 12.138 1.00 88.56 77 HIS A C 1
ATOM 611 O O . HIS A 1 77 ? 1.955 -1.409 12.997 1.00 88.56 77 HIS A O 1
ATOM 617 N N . LYS A 1 78 ? 0.283 -0.035 12.403 1.00 87.38 78 LYS A N 1
ATOM 618 C CA . LYS A 1 78 ? 0.150 0.548 13.741 1.00 87.38 78 LYS A CA 1
ATOM 619 C C . LYS A 1 78 ? -0.469 -0.472 14.695 1.00 87.38 78 LYS A C 1
ATOM 621 O O . LYS A 1 78 ? -1.434 -1.151 14.350 1.00 87.38 78 LYS A O 1
ATOM 626 N N . LEU A 1 79 ? 0.046 -0.527 15.918 1.00 85.75 79 LEU A N 1
ATOM 627 C CA . LEU A 1 79 ? -0.573 -1.252 17.025 1.00 85.75 79 LEU A CA 1
ATOM 628 C C . LEU A 1 79 ? -1.558 -0.328 17.747 1.00 85.75 79 LEU A C 1
ATOM 630 O O . LEU A 1 79 ? -1.158 0.697 18.295 1.00 85.75 79 LEU A O 1
ATOM 634 N N . VAL A 1 80 ? -2.832 -0.708 17.758 1.00 81.62 80 VAL A N 1
ATOM 635 C CA . VAL A 1 80 ? -3.921 -0.020 18.461 1.00 81.62 80 VAL A CA 1
ATOM 636 C C . VAL A 1 80 ? -4.539 -1.018 19.435 1.00 81.62 80 VAL A C 1
ATOM 638 O O . VAL A 1 80 ? -4.953 -2.103 19.035 1.00 81.62 80 VAL A O 1
ATOM 641 N N . ASP A 1 81 ? -4.525 -0.700 20.731 1.00 80.31 81 ASP A N 1
ATOM 642 C CA . ASP A 1 81 ? -5.033 -1.569 21.807 1.00 80.31 81 ASP A CA 1
ATOM 643 C C . ASP A 1 81 ? -4.503 -3.018 21.756 1.00 80.31 81 ASP A C 1
ATOM 645 O O . ASP A 1 81 ? -5.210 -3.991 22.025 1.00 80.31 81 ASP A O 1
ATOM 649 N N . GLY A 1 82 ? -3.228 -3.174 21.378 1.00 79.44 82 GLY A N 1
ATOM 650 C CA . GLY A 1 82 ? -2.559 -4.475 21.278 1.00 79.44 82 GLY A CA 1
ATOM 651 C C . GLY A 1 82 ? -2.932 -5.298 20.041 1.00 79.44 82 GLY A C 1
ATOM 652 O O . GLY A 1 82 ? -2.537 -6.458 19.945 1.00 79.44 82 GLY A O 1
ATOM 653 N N . ARG A 1 83 ? -3.669 -4.721 19.085 1.00 79.62 83 ARG A N 1
ATOM 654 C CA . ARG A 1 83 ? -3.983 -5.333 17.789 1.00 79.62 83 ARG A CA 1
ATOM 655 C C . ARG A 1 83 ? -3.386 -4.506 16.658 1.00 79.62 83 ARG A C 1
ATOM 657 O O . ARG A 1 83 ? -3.380 -3.280 16.715 1.00 79.62 83 ARG A O 1
ATOM 664 N N . HIS A 1 84 ? -2.880 -5.173 15.627 1.00 80.06 84 HIS A N 1
ATOM 665 C CA . HIS A 1 84 ? -2.473 -4.482 14.407 1.00 80.06 84 HIS A CA 1
ATOM 666 C C . HIS A 1 84 ? -3.714 -3.903 13.723 1.00 80.06 84 HIS A C 1
ATOM 668 O O . HIS A 1 84 ? -4.704 -4.610 13.520 1.00 80.06 84 HIS A O 1
ATOM 674 N N . SER A 1 85 ? -3.659 -2.614 13.401 1.00 84.19 85 SER A N 1
ATOM 675 C CA . SER A 1 85 ? -4.659 -1.955 12.573 1.00 84.19 85 SER A CA 1
ATOM 676 C C . SER A 1 85 ? -4.343 -2.262 11.118 1.00 84.19 85 SER A C 1
ATOM 678 O O . SER A 1 85 ? -3.327 -1.803 10.599 1.00 84.19 85 SER A O 1
ATOM 680 N N . TYR A 1 86 ? -5.191 -3.069 10.488 1.00 84.94 86 TYR A N 1
ATOM 681 C CA . TYR A 1 86 ? -5.047 -3.434 9.087 1.00 84.94 86 TYR A CA 1
ATOM 682 C C . TYR A 1 86 ? -6.016 -2.627 8.221 1.00 84.94 86 TYR A C 1
ATOM 684 O O . TYR A 1 86 ? -7.174 -2.456 8.621 1.00 84.94 86 TYR A O 1
ATOM 692 N N . PRO A 1 87 ? -5.597 -2.186 7.024 1.00 82.56 87 PRO A N 1
ATOM 693 C CA . PRO A 1 87 ? -6.527 -1.613 6.070 1.00 82.56 87 PRO A CA 1
ATOM 694 C C . PRO A 1 87 ? -7.512 -2.693 5.598 1.00 82.56 87 PRO A C 1
ATOM 696 O O . PRO A 1 87 ? -7.137 -3.831 5.318 1.00 82.56 87 PRO A O 1
ATOM 699 N N . LEU A 1 88 ? -8.785 -2.320 5.520 1.00 80.44 88 LEU A N 1
ATOM 700 C CA . LEU A 1 88 ? -9.864 -3.096 4.916 1.00 80.44 88 LEU A CA 1
ATOM 701 C C . LEU A 1 88 ? -9.747 -3.130 3.390 1.00 80.44 88 LEU A C 1
ATOM 703 O O . LEU A 1 88 ? -10.097 -4.136 2.780 1.00 80.44 88 LEU A O 1
ATOM 707 N N . ASP A 1 89 ? -9.285 -2.030 2.791 1.00 80.19 89 ASP A N 1
ATOM 708 C CA . ASP A 1 89 ? -9.065 -1.921 1.351 1.00 80.19 89 ASP A CA 1
ATOM 709 C C . ASP A 1 89 ? -7.924 -0.945 1.039 1.00 80.19 89 ASP A C 1
ATOM 711 O O . ASP A 1 89 ? -7.536 -0.115 1.871 1.00 80.19 89 ASP A O 1
ATOM 715 N N . THR A 1 90 ? -7.346 -1.061 -0.152 1.00 83.75 90 THR A N 1
ATOM 716 C CA . THR A 1 90 ? -6.218 -0.242 -0.598 1.00 83.75 90 THR A CA 1
ATOM 717 C C . THR A 1 90 ? -6.347 0.085 -2.078 1.00 83.75 90 THR A C 1
ATOM 719 O O . THR A 1 90 ? -6.627 -0.787 -2.895 1.00 83.75 90 THR A O 1
ATOM 722 N N . ALA A 1 91 ? -6.088 1.339 -2.438 1.00 87.06 91 ALA A N 1
ATOM 723 C CA . ALA A 1 91 ? -6.059 1.783 -3.827 1.00 87.06 91 ALA A CA 1
ATOM 724 C C . ALA A 1 91 ? -4.804 2.611 -4.098 1.00 87.06 91 ALA A C 1
ATOM 726 O O . ALA A 1 91 ? -4.382 3.413 -3.265 1.00 87.06 91 ALA A O 1
ATOM 727 N N . LEU A 1 92 ? -4.215 2.432 -5.278 1.00 87.38 92 LEU A N 1
ATOM 728 C CA . LEU A 1 92 ? -3.057 3.200 -5.719 1.00 87.38 92 LEU A CA 1
ATOM 729 C C . LEU A 1 92 ? -3.491 4.236 -6.754 1.00 87.38 92 LEU A C 1
ATOM 731 O O . LEU A 1 92 ? -4.234 3.920 -7.678 1.00 87.38 92 LEU A O 1
ATOM 735 N N . THR A 1 93 ? -3.013 5.463 -6.595 1.00 86.06 93 THR A N 1
ATOM 736 C CA . THR A 1 93 ? -3.155 6.555 -7.566 1.00 86.06 93 THR A CA 1
ATOM 737 C C . THR A 1 93 ? -1.776 6.932 -8.099 1.00 86.06 93 THR A C 1
ATOM 739 O O . THR A 1 93 ? -0.764 6.399 -7.647 1.00 86.06 93 THR A O 1
ATOM 742 N N . GLU A 1 94 ? -1.713 7.902 -9.008 1.00 85.25 94 GLU A N 1
ATOM 743 C CA . GLU A 1 94 ? -0.441 8.382 -9.556 1.00 85.25 94 GLU A CA 1
ATOM 744 C C . GLU A 1 94 ? 0.531 8.905 -8.482 1.00 85.25 94 GLU A C 1
ATOM 746 O O . GLU A 1 94 ? 1.741 8.721 -8.597 1.00 85.25 94 GLU A O 1
ATOM 751 N N . TYR A 1 95 ? 0.013 9.533 -7.421 1.00 87.38 95 TYR A N 1
ATOM 752 C CA . TYR A 1 95 ? 0.844 10.227 -6.426 1.00 87.38 95 TYR A CA 1
ATOM 753 C C . TYR A 1 95 ? 0.645 9.746 -4.989 1.00 87.38 95 TYR A C 1
ATOM 755 O O . TYR A 1 95 ? 1.429 10.115 -4.110 1.00 87.38 95 TYR A O 1
ATOM 763 N N . ASN A 1 96 ? -0.395 8.952 -4.727 1.00 90.00 96 ASN A N 1
ATOM 764 C CA . ASN A 1 96 ? -0.779 8.545 -3.378 1.00 90.00 96 ASN A CA 1
ATOM 765 C C . ASN A 1 96 ? -1.274 7.102 -3.328 1.00 90.00 96 ASN A C 1
ATOM 767 O O . ASN A 1 96 ? -1.870 6.603 -4.282 1.00 90.00 96 ASN A O 1
ATOM 771 N N . VAL A 1 97 ? -1.125 6.491 -2.161 1.00 90.56 97 VAL A N 1
ATOM 772 C CA . VAL A 1 97 ? -1.820 5.265 -1.775 1.00 90.56 97 VAL A CA 1
ATOM 773 C C . VAL A 1 97 ? -2.937 5.645 -0.821 1.00 90.56 97 VAL A C 1
ATOM 775 O O . VAL A 1 97 ? -2.717 6.417 0.112 1.00 90.56 97 VAL A O 1
ATOM 778 N N . LEU A 1 98 ? -4.127 5.120 -1.067 1.00 90.56 98 LEU A N 1
ATOM 779 C CA . LEU A 1 98 ? -5.295 5.283 -0.220 1.00 90.56 98 LEU A CA 1
ATOM 780 C C . LEU A 1 98 ? -5.483 4.010 0.593 1.00 90.56 98 LEU A C 1
ATOM 782 O O . LEU A 1 98 ? -5.544 2.923 0.021 1.00 90.56 98 LEU A O 1
ATOM 786 N N . PHE A 1 99 ? -5.615 4.162 1.904 1.00 88.56 99 PHE A N 1
ATOM 787 C CA . PHE A 1 99 ? -5.929 3.081 2.826 1.00 88.56 99 PHE A CA 1
ATOM 788 C C . PHE A 1 99 ? -7.283 3.348 3.468 1.00 88.56 99 PHE A C 1
ATOM 790 O O . PHE A 1 99 ? -7.511 4.412 4.048 1.00 88.56 99 PHE A O 1
ATOM 797 N N . LEU A 1 100 ? -8.182 2.374 3.366 1.00 84.00 100 LEU A N 1
ATOM 798 C CA . LEU A 1 100 ? -9.460 2.382 4.062 1.00 84.00 10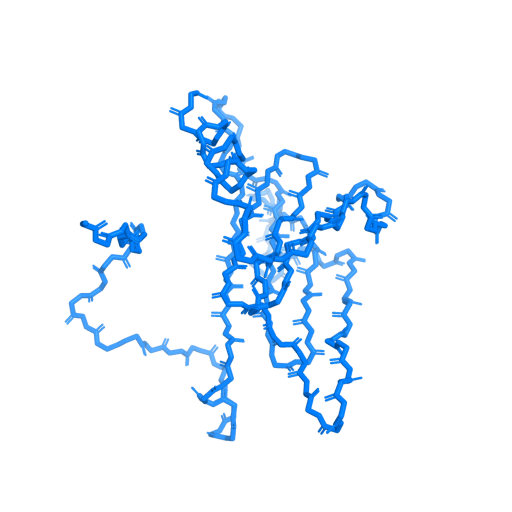0 LEU A CA 1
ATOM 799 C C . LEU A 1 100 ? -9.330 1.518 5.311 1.00 84.00 100 LEU A C 1
ATOM 801 O O . LEU A 1 100 ? -9.137 0.316 5.191 1.00 84.00 100 LEU A O 1
ATOM 805 N N . TYR A 1 101 ? -9.480 2.099 6.493 1.00 84.56 101 TYR A N 1
ATOM 806 C CA . TYR A 1 101 ? -9.585 1.373 7.758 1.00 84.56 101 TYR A CA 1
ATOM 807 C C . TYR A 1 101 ? -11.043 1.343 8.229 1.00 84.56 101 TYR A C 1
ATOM 809 O O . TYR A 1 101 ? -11.933 1.942 7.625 1.00 84.56 101 TYR A O 1
ATOM 817 N N . SER A 1 102 ? -11.311 0.626 9.321 1.00 79.88 102 SER A N 1
ATOM 818 C CA . SER A 1 102 ? -12.662 0.526 9.887 1.00 79.88 102 SER A CA 1
ATOM 819 C C . SER A 1 102 ? -13.212 1.846 10.428 1.00 79.88 102 SER A C 1
ATOM 821 O O . SER A 1 102 ? -14.425 2.010 10.520 1.00 79.88 102 SER A O 1
ATOM 823 N N . ASP A 1 103 ? -12.330 2.759 10.820 1.00 81.06 103 ASP A N 1
ATOM 824 C CA . ASP A 1 103 ? -12.643 3.997 11.532 1.00 81.06 103 ASP A CA 1
ATOM 825 C C . ASP A 1 103 ? -12.177 5.257 10.792 1.00 81.06 103 ASP A C 1
ATOM 827 O O . ASP A 1 103 ? -12.630 6.350 11.123 1.00 81.06 103 ASP A O 1
ATOM 831 N N . HIS A 1 104 ? -11.306 5.134 9.790 1.00 86.50 104 HIS A N 1
ATOM 832 C CA . HIS A 1 104 ? -10.777 6.270 9.040 1.00 86.50 104 HIS A CA 1
ATOM 833 C C . HIS A 1 104 ? -10.326 5.883 7.626 1.00 86.50 104 HIS A C 1
ATOM 835 O O . HIS A 1 104 ? -10.177 4.710 7.286 1.00 86.50 104 HIS A O 1
ATOM 841 N N . ILE A 1 105 ? -10.092 6.894 6.799 1.00 88.12 105 ILE A N 1
ATOM 842 C CA . ILE A 1 105 ? -9.399 6.791 5.516 1.00 88.12 105 ILE A CA 1
ATOM 843 C C . ILE A 1 105 ? -8.137 7.632 5.623 1.00 88.12 105 ILE A C 1
ATOM 845 O O . ILE A 1 105 ? -8.198 8.758 6.112 1.00 88.12 105 ILE A O 1
ATOM 849 N N . GLU A 1 106 ? -7.009 7.133 5.130 1.00 91.69 106 GLU A N 1
ATOM 850 C CA . GLU A 1 106 ? -5.790 7.930 5.002 1.00 91.69 106 GLU A CA 1
ATOM 851 C C . GLU A 1 106 ? -5.194 7.846 3.597 1.00 91.69 106 GLU A C 1
ATOM 853 O O . GLU A 1 106 ? -5.325 6.844 2.895 1.00 91.69 106 GLU A O 1
ATOM 858 N N . ALA A 1 107 ? -4.533 8.930 3.191 1.00 90.44 107 ALA A N 1
ATOM 859 C CA . ALA A 1 107 ? -3.760 8.989 1.958 1.00 90.44 107 ALA A CA 1
ATOM 860 C C . ALA A 1 107 ? -2.282 9.194 2.288 1.00 90.44 107 ALA A C 1
ATOM 862 O O . ALA A 1 107 ? -1.920 10.145 2.988 1.00 90.44 107 ALA A O 1
ATOM 863 N N . VAL A 1 108 ? -1.424 8.331 1.755 1.00 91.75 108 VAL A N 1
ATOM 864 C CA . VAL A 1 108 ? 0.033 8.387 1.912 1.00 91.75 108 VAL A CA 1
ATOM 865 C C . VAL A 1 108 ? 0.657 8.755 0.575 1.00 91.75 108 VAL A C 1
ATOM 867 O O . VAL A 1 108 ? 0.403 8.093 -0.426 1.00 91.75 108 VAL A O 1
ATOM 870 N N . SER A 1 109 ? 1.480 9.803 0.542 1.00 89.50 109 SER A N 1
ATOM 871 C CA . SER A 1 109 ? 2.147 10.209 -0.696 1.00 89.50 109 SER A CA 1
ATOM 872 C C . SER A 1 109 ? 3.267 9.244 -1.063 1.00 89.50 109 SER A C 1
ATOM 874 O O . SER A 1 109 ? 4.110 8.917 -0.231 1.00 89.50 109 SER A O 1
ATOM 876 N N . LEU A 1 110 ? 3.340 8.871 -2.338 1.00 88.06 110 LEU A N 1
ATOM 877 C CA . LEU A 1 110 ? 4.441 8.076 -2.882 1.00 88.06 110 LEU A CA 1
ATOM 878 C C . LEU A 1 110 ? 5.769 8.850 -2.904 1.00 88.06 110 LEU A C 1
ATOM 880 O O . LEU A 1 110 ? 6.835 8.254 -2.789 1.00 88.06 110 LEU A O 1
ATOM 884 N N . LEU A 1 111 ? 5.714 10.182 -3.017 1.00 85.81 111 LEU A N 1
ATOM 885 C CA . LEU A 1 111 ? 6.896 11.033 -3.194 1.00 85.81 111 LEU A CA 1
ATOM 886 C C . LEU A 1 111 ? 7.702 11.211 -1.909 1.00 85.81 111 LEU A C 1
ATOM 888 O O . LEU A 1 111 ? 8.926 11.291 -1.943 1.00 85.81 111 LEU A O 1
ATOM 892 N N . ASN A 1 112 ? 7.010 11.347 -0.779 1.00 86.12 112 ASN A N 1
ATOM 893 C CA . ASN A 1 112 ? 7.637 11.665 0.503 1.00 86.12 112 ASN A CA 1
ATOM 894 C C . ASN A 1 112 ? 7.256 10.696 1.627 1.00 86.12 112 ASN A C 1
ATOM 896 O O . ASN A 1 112 ? 7.734 10.870 2.746 1.00 86.12 112 ASN A O 1
ATOM 900 N N . GLN A 1 113 ? 6.392 9.716 1.338 1.00 85.88 113 GLN A N 1
ATOM 901 C CA . GLN A 1 113 ? 5.961 8.654 2.254 1.00 85.88 113 GLN A CA 1
ATOM 902 C C . GLN A 1 113 ? 5.289 9.191 3.523 1.00 85.88 113 GLN A C 1
ATOM 904 O O . GLN A 1 113 ? 5.176 8.500 4.534 1.00 85.88 113 GLN A O 1
ATOM 909 N N . LYS A 1 114 ? 4.816 10.442 3.477 1.00 88.31 114 LYS A N 1
ATOM 910 C CA . LYS A 1 114 ? 4.057 11.066 4.552 1.00 88.31 114 LYS A CA 1
ATOM 911 C C . LYS A 1 114 ? 2.574 10.907 4.289 1.00 88.31 114 LYS A C 1
ATOM 913 O O . LYS A 1 114 ? 2.098 10.994 3.156 1.00 88.31 114 LYS A O 1
ATOM 918 N N . ARG A 1 115 ? 1.837 10.737 5.381 1.00 88.50 115 ARG A N 1
ATOM 919 C CA . ARG A 1 115 ? 0.386 10.835 5.377 1.00 88.50 115 ARG A CA 1
ATOM 920 C C . ARG A 1 115 ? -0.020 12.271 5.061 1.00 88.50 115 ARG A C 1
ATOM 922 O O . ARG A 1 115 ? 0.259 13.180 5.839 1.00 88.50 115 ARG A O 1
ATOM 929 N N . MET A 1 116 ? -0.650 12.454 3.909 1.00 88.50 116 MET A N 1
ATOM 930 C CA . MET A 1 116 ? -1.102 13.750 3.402 1.00 88.50 116 MET A CA 1
ATOM 931 C C . MET A 1 116 ? -2.524 14.075 3.851 1.00 88.50 116 MET A C 1
ATOM 933 O O . MET A 1 116 ? -2.888 15.244 3.938 1.00 88.50 116 MET A O 1
ATOM 937 N N . PHE A 1 117 ? -3.321 13.042 4.121 1.00 87.69 117 PHE A N 1
ATOM 938 C CA . PHE A 1 117 ? -4.726 13.170 4.473 1.00 87.69 117 PHE A CA 1
ATOM 939 C C . PHE A 1 117 ? -5.145 12.063 5.437 1.00 87.69 117 PHE A C 1
ATOM 941 O O . PHE A 1 117 ? -4.647 10.941 5.345 1.00 87.69 117 PHE A O 1
ATOM 948 N N . GLU A 1 118 ? -6.063 12.395 6.337 1.00 89.44 118 GLU A N 1
ATOM 949 C CA . GLU A 1 118 ? -6.755 11.475 7.235 1.00 89.44 118 GLU A CA 1
ATOM 950 C C . GLU A 1 118 ? -8.166 12.028 7.471 1.00 89.44 118 GLU A C 1
ATOM 952 O O . GLU A 1 118 ? -8.311 13.210 7.788 1.00 89.44 118 GLU A O 1
ATOM 957 N N . ASP A 1 119 ? -9.188 11.192 7.311 1.00 85.31 119 ASP A N 1
ATOM 958 C CA . ASP A 1 119 ? -10.577 11.527 7.636 1.00 85.31 119 ASP A CA 1
ATOM 959 C C . ASP A 1 119 ? -11.225 10.390 8.416 1.00 85.31 119 ASP A C 1
ATOM 961 O O . ASP A 1 119 ? -11.075 9.220 8.066 1.00 85.31 119 ASP A O 1
ATOM 965 N N . ILE A 1 120 ? -11.945 10.737 9.477 1.00 87.19 120 ILE A N 1
ATOM 966 C CA . ILE A 1 120 ? -12.570 9.775 10.384 1.00 87.19 120 ILE A CA 1
ATOM 967 C C . ILE A 1 120 ? -13.950 9.428 9.831 1.00 87.19 120 ILE A C 1
ATOM 969 O O . ILE A 1 120 ? -14.790 10.298 9.589 1.00 87.19 120 ILE A O 1
ATOM 973 N N . ILE A 1 121 ? -14.221 8.135 9.683 1.00 75.25 121 ILE A N 1
ATOM 974 C CA . ILE A 1 121 ? -15.516 7.627 9.241 1.00 75.25 121 ILE A CA 1
ATOM 975 C C . ILE A 1 121 ? -16.502 7.736 10.414 1.00 75.25 121 ILE A C 1
ATOM 977 O O . ILE A 1 121 ? -16.732 6.797 11.172 1.00 75.25 121 ILE A O 1
ATOM 981 N N . GLY A 1 122 ? -17.088 8.922 10.583 1.00 64.88 122 GLY A N 1
ATOM 982 C CA . GLY A 1 122 ? -18.233 9.158 11.462 1.00 64.88 122 GLY A CA 1
ATOM 983 C C . GLY A 1 122 ? -19.572 8.919 10.754 1.00 64.88 122 GLY A C 1
ATOM 984 O O . GLY A 1 122 ? -19.659 8.927 9.526 1.00 64.88 122 GLY A O 1
ATOM 985 N N . THR A 1 123 ? -20.659 8.798 11.527 1.00 52.22 123 THR A N 1
ATOM 986 C CA . THR A 1 123 ? -22.048 8.543 11.073 1.00 52.22 123 THR A CA 1
ATOM 987 C C . THR A 1 123 ? -22.591 9.552 10.033 1.00 52.22 123 THR A C 1
ATOM 989 O O . THR A 1 123 ? -23.681 9.357 9.500 1.00 52.22 123 THR A O 1
ATOM 992 N N . VAL A 1 124 ? -21.854 10.626 9.714 1.00 46.28 124 VAL A N 1
ATOM 993 C CA . VAL A 1 124 ? -22.264 11.721 8.813 1.00 46.28 124 VAL A CA 1
ATOM 994 C C . VAL A 1 124 ? -21.252 11.981 7.674 1.00 46.28 124 VAL A C 1
ATOM 996 O O . VAL A 1 124 ? -21.295 13.036 7.057 1.00 46.28 124 VAL A O 1
ATOM 999 N N . SER A 1 125 ? -20.360 11.037 7.335 1.00 47.94 125 SER A N 1
ATOM 1000 C CA . SER A 1 125 ? -19.350 11.231 6.262 1.00 47.94 125 SER A CA 1
ATOM 1001 C C . SER A 1 125 ? -19.618 10.474 4.950 1.00 47.94 125 SER A C 1
ATOM 1003 O O . SER A 1 125 ? -18.711 10.237 4.158 1.00 47.94 125 SER A O 1
ATOM 1005 N N . TYR A 1 126 ? -20.881 10.167 4.629 1.00 44.88 126 TYR A N 1
ATOM 1006 C CA . TYR A 1 126 ? -21.256 9.523 3.353 1.00 44.88 126 TYR A CA 1
ATOM 1007 C C . TYR A 1 126 ? -20.920 10.343 2.085 1.00 44.88 126 TYR A C 1
ATOM 1009 O O . TYR A 1 126 ? -21.028 9.821 0.974 1.00 44.88 126 TYR A O 1
ATOM 1017 N N . PHE A 1 127 ? -20.528 11.615 2.220 1.00 41.44 127 PHE A N 1
ATOM 1018 C CA . PHE A 1 127 ? -20.206 12.493 1.090 1.00 41.44 127 PHE A CA 1
ATOM 1019 C C . PHE A 1 127 ? -18.723 12.471 0.682 1.00 41.44 127 PHE A C 1
ATOM 1021 O O . PHE A 1 127 ? -18.439 12.549 -0.512 1.00 41.44 127 PHE A O 1
ATOM 1028 N N . ALA A 1 128 ? -17.782 12.309 1.620 1.00 43.75 128 ALA A N 1
ATOM 1029 C CA . ALA A 1 128 ? -16.347 12.339 1.309 1.00 43.75 128 ALA A CA 1
ATOM 1030 C C . ALA A 1 128 ? -15.892 11.060 0.587 1.00 43.75 128 ALA A C 1
ATOM 1032 O O . ALA A 1 128 ? -15.230 11.125 -0.450 1.00 43.75 128 ALA A O 1
ATOM 1033 N N . THR A 1 129 ? -16.356 9.896 1.054 1.00 44.53 129 THR A N 1
ATOM 1034 C CA . THR A 1 129 ? -16.057 8.594 0.435 1.00 44.53 129 THR A CA 1
ATOM 1035 C C . THR A 1 129 ? -16.566 8.520 -1.006 1.00 44.53 129 THR A C 1
ATOM 1037 O O . THR A 1 129 ? -15.935 7.908 -1.863 1.00 44.53 129 THR A O 1
ATOM 1040 N N . LYS A 1 130 ? -17.685 9.193 -1.305 1.00 39.66 130 LYS A N 1
ATOM 1041 C CA . LYS A 1 130 ? -18.279 9.209 -2.645 1.00 39.66 130 LYS A CA 1
ATOM 1042 C C . LYS A 1 130 ? -17.497 10.088 -3.630 1.00 39.66 130 LYS A C 1
ATOM 1044 O O . LYS A 1 130 ? -17.382 9.694 -4.782 1.00 39.66 130 LYS A O 1
ATOM 1049 N N . CYS A 1 131 ? -16.933 11.216 -3.183 1.00 39.84 131 CYS A N 1
ATOM 1050 C CA . CYS A 1 131 ? -16.090 12.085 -4.019 1.00 39.84 131 CYS A CA 1
ATOM 1051 C C . CYS A 1 131 ? -14.732 11.454 -4.360 1.00 39.84 131 CYS A C 1
ATOM 1053 O O . CYS A 1 131 ? -14.252 11.609 -5.480 1.00 39.84 131 CYS A O 1
ATOM 1055 N N . ILE A 1 132 ? -14.118 10.730 -3.416 1.00 48.00 132 ILE A N 1
ATOM 1056 C CA . ILE A 1 132 ? -12.836 10.051 -3.669 1.00 48.00 132 ILE A CA 1
ATOM 1057 C C . ILE A 1 132 ? -13.042 8.881 -4.641 1.00 48.00 132 ILE A C 1
ATOM 1059 O O . ILE A 1 132 ? -12.266 8.723 -5.576 1.00 48.00 132 ILE A O 1
ATOM 1063 N N . LEU A 1 133 ? -14.124 8.112 -4.481 1.00 43.38 133 LEU A N 1
ATOM 1064 C CA . LEU A 1 133 ? -14.445 7.006 -5.388 1.00 43.38 133 LEU A CA 1
ATOM 1065 C C . LEU A 1 133 ? -14.902 7.478 -6.777 1.00 43.38 133 LEU A C 1
ATOM 1067 O O . LEU A 1 133 ? -14.583 6.815 -7.758 1.00 43.38 133 LEU A O 1
ATOM 1071 N N . SER A 1 134 ? -15.597 8.618 -6.894 1.00 41.81 134 SER A N 1
ATOM 1072 C CA . SER A 1 134 ? -15.986 9.155 -8.208 1.00 41.81 134 SER A CA 1
ATOM 1073 C C . SER A 1 134 ? -14.803 9.699 -9.011 1.00 41.81 134 SER A C 1
ATOM 1075 O O . SER A 1 134 ? -14.838 9.643 -10.231 1.00 41.81 134 SER A O 1
ATOM 1077 N N . GLY A 1 135 ? -13.751 10.190 -8.345 1.00 36.88 135 GLY A N 1
ATOM 1078 C CA . GLY A 1 135 ? -12.529 10.666 -9.007 1.00 36.88 135 GLY A CA 1
ATOM 1079 C C . GLY A 1 135 ? -11.583 9.557 -9.486 1.00 36.88 135 GLY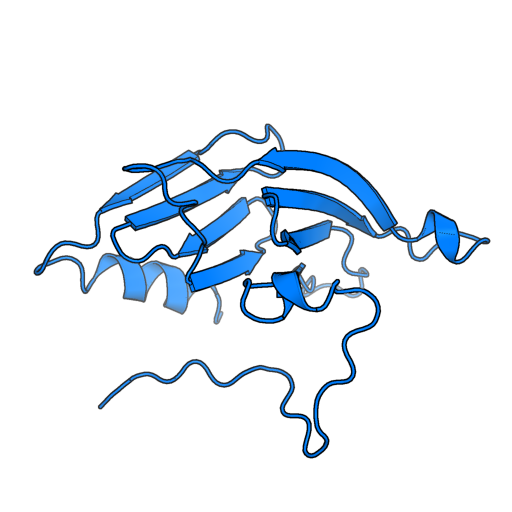 A C 1
ATOM 1080 O O . GLY A 1 135 ? -10.583 9.861 -10.121 1.00 36.88 135 GLY A O 1
ATOM 1081 N N . ILE A 1 136 ? -11.876 8.288 -9.172 1.00 43.81 136 ILE A N 1
ATOM 1082 C CA . ILE A 1 136 ? -11.129 7.110 -9.653 1.00 43.81 136 ILE A CA 1
ATOM 1083 C C . ILE A 1 136 ? -11.780 6.527 -10.929 1.00 43.81 136 ILE A C 1
ATOM 1085 O O . ILE A 1 136 ? -11.188 5.681 -11.594 1.00 43.81 136 ILE A O 1
ATOM 1089 N N . THR A 1 137 ? -12.988 6.977 -11.296 1.00 33.53 137 THR A N 1
ATOM 1090 C CA . THR A 1 137 ? -13.778 6.434 -12.420 1.00 33.53 137 THR A CA 1
ATOM 1091 C C . THR A 1 137 ? -13.915 7.344 -13.645 1.00 33.53 137 THR A C 1
ATOM 1093 O O . THR A 1 137 ? -14.703 6.998 -14.524 1.00 33.53 137 THR A O 1
ATOM 1096 N N . ASP A 1 138 ? -13.164 8.444 -13.738 1.00 31.86 138 ASP A N 1
ATOM 1097 C CA . ASP A 1 138 ? -13.117 9.302 -14.938 1.00 31.86 138 ASP A CA 1
ATOM 1098 C C . ASP A 1 138 ? -11.738 9.271 -15.617 1.00 31.86 138 ASP A C 1
ATOM 1100 O O . ASP A 1 138 ? -10.718 9.419 -14.903 1.00 31.86 138 ASP A O 1
#